Protein AF-A0A951BPC0-F1 (afdb_monomer_lite)

Sequence (113 aa):
MPSSTGLLRTLHRARHPVIETGRPRRASRRPGGKSDPADARQAAQHALAAPRLAQPRADGAREALRILLMARSQANATRTATVNLLKVLLVTAPDDLRQTFEACPLPPKPGDV

pLDDT: mean 77.32, std 13.37, range [39.84, 97.94]

Radius of gyration: 25.55 Å; chains: 1; bounding box: 56×41×60 Å

Structure (mmCIF, N/CA/C/O backbone):
data_AF-A0A951BPC0-F1
#
_entry.id   AF-A0A951BPC0-F1
#
loop_
_atom_site.group_PDB
_atom_site.id
_atom_site.type_symbol
_atom_site.label_atom_id
_atom_site.label_alt_id
_atom_site.label_comp_id
_atom_site.label_asym_id
_atom_site.label_entity_id
_atom_site.label_seq_id
_atom_site.pdbx_PDB_ins_code
_atom_site.Cartn_x
_atom_site.Cartn_y
_atom_site.Cartn_z
_atom_site.occupancy
_atom_site.B_iso_or_equiv
_atom_site.auth_seq_id
_atom_site.auth_comp_id
_atom_site.auth_asym_id
_atom_site.auth_atom_id
_atom_site.pdbx_PDB_model_num
ATOM 1 N N . MET A 1 1 ? 4.117 5.885 -1.436 1.00 39.84 1 MET A N 1
ATOM 2 C CA . MET A 1 1 ? 4.717 6.221 -2.745 1.00 39.84 1 MET A CA 1
ATOM 3 C C . MET A 1 1 ? 4.546 5.058 -3.718 1.00 39.84 1 MET A C 1
ATOM 5 O O . MET A 1 1 ? 5.376 4.154 -3.715 1.00 39.84 1 MET A O 1
ATOM 9 N N . PRO A 1 2 ? 3.453 5.051 -4.494 1.00 48.53 2 PRO A N 1
ATOM 10 C CA . PRO A 1 2 ? 3.511 4.529 -5.859 1.00 48.53 2 PRO A CA 1
ATOM 11 C C . PRO A 1 2 ? 2.729 5.446 -6.821 1.00 48.53 2 PRO A C 1
ATOM 13 O O . PRO A 1 2 ? 1.504 5.474 -6.787 1.00 48.53 2 PRO A O 1
ATOM 16 N N . SER A 1 3 ? 3.428 6.215 -7.659 1.00 48.66 3 SER A N 1
ATOM 17 C CA . SER A 1 3 ? 2.819 7.103 -8.672 1.00 48.66 3 SER A CA 1
ATOM 18 C C . SER A 1 3 ? 3.449 6.973 -10.066 1.00 48.66 3 SER A C 1
ATOM 20 O O . SER A 1 3 ? 2.980 7.599 -11.012 1.00 48.66 3 SER A O 1
ATOM 22 N N . SER A 1 4 ? 4.467 6.122 -10.240 1.00 60.56 4 SER A N 1
ATOM 23 C CA . SER A 1 4 ? 5.140 5.930 -11.532 1.00 60.56 4 SER A CA 1
ATOM 24 C C . SER A 1 4 ? 4.306 5.158 -12.561 1.00 60.56 4 SER A C 1
ATOM 26 O O . SER A 1 4 ? 4.596 5.249 -13.748 1.00 60.56 4 SER A O 1
ATOM 28 N N . THR A 1 5 ? 3.249 4.450 -12.149 1.00 67.88 5 THR A N 1
ATOM 29 C CA . THR A 1 5 ? 2.417 3.621 -13.041 1.00 67.88 5 THR A CA 1
ATOM 30 C C . THR A 1 5 ? 1.689 4.444 -14.107 1.00 67.88 5 THR A C 1
ATOM 32 O O . THR A 1 5 ? 1.610 4.032 -15.261 1.00 67.88 5 THR A O 1
ATOM 35 N N . GLY A 1 6 ? 1.187 5.633 -13.751 1.00 72.00 6 GLY A N 1
ATOM 36 C CA . GLY A 1 6 ? 0.497 6.512 -14.702 1.00 72.00 6 GLY A CA 1
ATOM 37 C C . GLY A 1 6 ? 1.431 7.019 -15.802 1.00 72.00 6 GLY A C 1
ATOM 38 O O . GLY A 1 6 ? 1.107 6.926 -16.982 1.00 72.00 6 GLY A O 1
ATOM 39 N N . LEU A 1 7 ? 2.624 7.477 -15.417 1.00 77.62 7 LEU A N 1
ATOM 40 C CA . LEU A 1 7 ? 3.652 7.935 -16.353 1.00 77.62 7 LEU A CA 1
ATOM 41 C C . LEU A 1 7 ? 4.171 6.791 -17.230 1.00 77.62 7 LEU A C 1
ATOM 43 O O . LEU A 1 7 ? 4.263 6.945 -18.446 1.00 77.62 7 LEU A O 1
ATOM 47 N N . LEU A 1 8 ? 4.452 5.636 -16.621 1.00 78.81 8 LEU A N 1
ATOM 48 C CA . LEU A 1 8 ? 4.854 4.426 -17.329 1.00 78.81 8 LEU A CA 1
ATOM 49 C C . LEU A 1 8 ? 3.844 4.074 -18.424 1.00 78.81 8 LEU A C 1
ATOM 51 O O . LEU A 1 8 ? 4.237 3.863 -19.567 1.00 78.81 8 LEU A O 1
ATOM 55 N N . ARG A 1 9 ? 2.547 4.070 -18.097 1.00 77.44 9 ARG A N 1
ATOM 56 C CA . ARG A 1 9 ? 1.468 3.766 -19.045 1.00 77.44 9 ARG A CA 1
ATOM 57 C C . ARG A 1 9 ? 1.410 4.761 -20.198 1.00 77.44 9 ARG A C 1
ATOM 59 O O . ARG A 1 9 ? 1.237 4.348 -21.342 1.00 77.44 9 ARG A O 1
ATOM 66 N N . THR A 1 10 ? 1.552 6.053 -19.914 1.00 82.94 10 THR A N 1
ATOM 67 C CA . THR A 1 10 ? 1.548 7.101 -20.943 1.00 82.94 10 THR A CA 1
ATOM 68 C C . THR A 1 10 ? 2.729 6.944 -21.899 1.00 82.94 10 THR A C 1
ATOM 70 O O . THR A 1 10 ? 2.534 6.954 -23.112 1.00 82.94 10 THR A O 1
ATOM 73 N N . LEU A 1 11 ? 3.934 6.716 -21.370 1.00 86.94 11 LEU A N 1
ATOM 74 C CA . LEU A 1 11 ? 5.134 6.493 -22.180 1.00 86.94 11 LEU A CA 1
ATOM 75 C C . LEU A 1 11 ? 5.035 5.203 -23.005 1.00 86.94 11 LEU A C 1
ATOM 77 O O . LEU A 1 11 ? 5.363 5.209 -24.191 1.00 86.94 11 LEU A O 1
ATOM 81 N N . HIS A 1 12 ? 4.492 4.129 -22.425 1.00 83.38 12 HIS A N 1
ATOM 82 C CA . HIS A 1 12 ? 4.243 2.882 -23.150 1.00 83.38 12 HIS A CA 1
ATOM 83 C C . HIS A 1 12 ? 3.242 3.064 -24.297 1.00 83.38 12 HIS A C 1
ATOM 85 O O . HIS A 1 12 ? 3.470 2.558 -25.395 1.00 83.38 12 HIS A O 1
ATOM 91 N N . ARG A 1 13 ? 2.144 3.804 -24.074 1.00 85.06 13 ARG A N 1
ATOM 92 C CA . ARG A 1 13 ? 1.156 4.130 -25.120 1.00 85.06 13 ARG A CA 1
ATOM 93 C C . ARG A 1 13 ? 1.768 4.951 -26.252 1.00 85.06 13 ARG A C 1
ATOM 95 O O . ARG A 1 13 ? 1.441 4.716 -27.410 1.00 85.06 13 ARG A O 1
ATOM 102 N N . ALA A 1 14 ? 2.689 5.852 -25.922 1.00 91.00 14 ALA A N 1
ATOM 103 C CA . ALA A 1 14 ? 3.468 6.620 -26.887 1.00 91.00 14 ALA A CA 1
ATOM 104 C C . ALA A 1 14 ? 4.598 5.809 -27.561 1.00 91.00 14 ALA A C 1
ATOM 106 O O . ALA A 1 14 ? 5.363 6.363 -28.343 1.00 91.00 14 ALA A O 1
ATOM 107 N N . ARG A 1 15 ? 4.700 4.496 -27.291 1.00 88.44 15 ARG A N 1
ATOM 108 C CA . ARG A 1 15 ? 5.737 3.587 -27.814 1.00 88.44 15 ARG A CA 1
ATOM 109 C C . ARG A 1 15 ? 7.166 3.992 -27.436 1.00 88.44 15 ARG A C 1
ATOM 111 O O . ARG A 1 15 ? 8.114 3.637 -28.133 1.00 88.44 15 ARG A O 1
ATOM 118 N N . HIS A 1 16 ? 7.334 4.684 -26.313 1.00 88.38 16 HIS A N 1
ATOM 119 C CA . HIS A 1 16 ? 8.656 4.946 -25.761 1.00 88.38 16 HIS A CA 1
ATOM 120 C C . HIS A 1 16 ? 9.123 3.764 -24.902 1.00 88.38 16 HIS A C 1
ATOM 122 O O . HIS A 1 16 ? 8.374 3.311 -24.031 1.00 88.38 16 HIS A O 1
ATOM 128 N N . PRO A 1 17 ? 10.354 3.261 -25.107 1.00 82.69 17 PRO A N 1
ATOM 129 C CA . PRO A 1 17 ? 10.923 2.240 -24.242 1.00 82.69 17 PRO A CA 1
ATOM 130 C C . PRO A 1 17 ? 11.176 2.829 -22.851 1.00 82.69 17 PRO A C 1
ATOM 132 O O . PRO A 1 17 ? 11.810 3.875 -22.712 1.00 82.69 17 PRO A O 1
ATOM 135 N N . VAL A 1 18 ? 10.685 2.150 -21.814 1.00 81.88 18 VAL A N 1
ATOM 136 C CA . VAL A 1 18 ? 10.883 2.545 -20.415 1.00 81.88 18 VAL A CA 1
ATOM 137 C C . VAL A 1 18 ? 11.664 1.458 -19.698 1.00 81.88 18 VAL A C 1
ATOM 139 O O . VAL A 1 18 ? 11.341 0.277 -19.801 1.00 81.88 18 VAL A O 1
ATOM 142 N N . ILE A 1 19 ? 12.689 1.868 -18.959 1.00 82.00 19 ILE A N 1
ATOM 143 C CA . ILE A 1 19 ? 13.543 0.988 -18.164 1.00 82.00 19 ILE A CA 1
ATOM 144 C C . ILE A 1 19 ? 13.431 1.456 -16.717 1.00 82.00 19 ILE A C 1
ATOM 146 O O . ILE A 1 19 ? 13.638 2.636 -16.427 1.00 82.00 19 ILE A O 1
ATOM 150 N N . GLU A 1 20 ? 13.100 0.548 -15.801 1.00 75.75 20 GLU A N 1
ATOM 151 C CA . GLU A 1 20 ? 13.144 0.854 -14.371 1.00 75.75 20 GLU A CA 1
ATOM 152 C C . GLU A 1 20 ? 14.566 0.638 -13.863 1.00 75.75 20 GLU A C 1
ATOM 154 O O . GLU A 1 20 ? 15.103 -0.464 -13.929 1.00 75.75 20 GLU A O 1
ATOM 159 N N . THR A 1 21 ? 15.190 1.676 -13.315 1.00 71.31 21 THR A N 1
ATOM 160 C CA . THR A 1 21 ? 16.450 1.503 -12.596 1.00 71.31 21 THR A CA 1
ATOM 161 C C . THR A 1 21 ? 16.155 1.065 -11.166 1.00 71.31 21 THR A C 1
ATOM 163 O O . THR A 1 21 ? 15.294 1.618 -10.477 1.00 71.31 21 THR A O 1
ATOM 166 N N . GLY A 1 22 ? 16.849 0.018 -10.711 1.00 65.06 22 GLY A N 1
ATOM 167 C CA . GLY A 1 22 ? 16.751 -0.430 -9.326 1.00 65.06 22 GLY A CA 1
ATOM 168 C C . GLY A 1 22 ? 17.078 0.717 -8.370 1.00 65.06 22 GLY A C 1
ATOM 169 O O . GLY A 1 22 ? 17.907 1.575 -8.670 1.00 65.06 22 GLY A O 1
ATOM 170 N N . ARG A 1 23 ? 16.429 0.745 -7.201 1.00 59.69 23 ARG A N 1
ATOM 171 C CA . ARG A 1 23 ? 16.698 1.776 -6.193 1.00 59.69 23 ARG A CA 1
ATOM 172 C C . ARG A 1 23 ? 18.191 1.730 -5.832 1.00 59.69 23 ARG A C 1
ATOM 174 O O . ARG A 1 23 ? 18.625 0.685 -5.337 1.00 59.69 23 ARG A O 1
ATOM 181 N N . PRO A 1 24 ? 18.968 2.815 -6.018 1.00 58.47 24 PRO A N 1
ATOM 182 C CA . PRO A 1 24 ? 20.353 2.821 -5.574 1.00 58.47 24 PRO A CA 1
ATOM 183 C C . PRO A 1 24 ? 20.384 2.524 -4.071 1.00 58.47 24 PRO A C 1
ATOM 185 O O . PRO A 1 24 ? 19.529 3.013 -3.317 1.00 58.47 24 PRO A O 1
ATOM 188 N N . ARG A 1 25 ? 21.337 1.687 -3.629 1.00 55.03 25 ARG A N 1
ATOM 189 C CA . ARG A 1 25 ? 21.597 1.481 -2.194 1.00 55.03 25 ARG A CA 1
ATOM 190 C C . ARG A 1 25 ? 21.701 2.867 -1.566 1.00 55.03 25 ARG A C 1
ATOM 192 O O . ARG A 1 25 ? 22.426 3.708 -2.089 1.00 55.03 25 ARG A O 1
ATOM 199 N N . ARG A 1 26 ? 20.930 3.123 -0.500 1.00 53.38 26 ARG A N 1
ATOM 200 C CA . ARG A 1 26 ? 20.951 4.404 0.222 1.00 53.38 26 ARG A CA 1
ATOM 201 C C . ARG A 1 26 ? 22.389 4.667 0.677 1.00 53.38 26 ARG A C 1
ATOM 203 O O . ARG A 1 26 ? 22.791 4.176 1.725 1.00 53.38 26 ARG A O 1
ATOM 210 N N . ALA A 1 27 ? 23.154 5.415 -0.108 1.00 58.00 27 ALA A N 1
ATOM 211 C CA . ALA A 1 27 ? 24.381 6.014 0.371 1.00 58.00 27 ALA A CA 1
ATOM 212 C C . ALA A 1 27 ? 23.995 7.043 1.438 1.00 58.00 27 ALA A C 1
ATOM 214 O O . ALA A 1 27 ? 22.955 7.707 1.323 1.00 58.00 27 ALA A O 1
ATOM 215 N N . SER A 1 28 ? 24.807 7.152 2.490 1.00 54.59 28 SER A N 1
ATOM 216 C CA . SER A 1 28 ? 24.727 8.256 3.444 1.00 54.59 28 SER A CA 1
ATOM 217 C C . SER A 1 28 ? 24.651 9.558 2.649 1.00 54.59 28 SER A C 1
ATOM 219 O O . SER A 1 28 ? 25.512 9.811 1.805 1.00 54.59 28 SER A O 1
ATOM 221 N N . ARG A 1 29 ? 23.572 10.327 2.845 1.00 58.62 29 ARG A N 1
ATOM 222 C CA . ARG A 1 29 ? 23.308 11.570 2.110 1.00 58.62 29 ARG A CA 1
ATOM 223 C C . ARG A 1 29 ? 24.583 12.416 2.091 1.00 58.62 29 ARG A C 1
ATOM 225 O O . ARG A 1 29 ? 25.079 12.778 3.154 1.00 58.62 29 ARG A O 1
ATOM 232 N N . ARG A 1 30 ? 25.111 12.709 0.896 1.00 57.94 30 ARG A N 1
ATOM 233 C CA . ARG A 1 30 ? 26.146 13.738 0.741 1.00 57.94 30 ARG A CA 1
ATOM 234 C C . ARG A 1 30 ? 25.598 15.060 1.307 1.00 57.94 30 ARG A C 1
ATOM 236 O O . ARG A 1 30 ? 24.395 15.304 1.176 1.00 57.94 30 ARG A O 1
ATOM 243 N N . PRO A 1 31 ? 26.435 15.900 1.936 1.00 52.62 31 PRO A N 1
ATOM 244 C CA . PRO A 1 31 ? 26.034 17.236 2.356 1.00 52.62 31 PRO A CA 1
ATOM 245 C C . PRO A 1 31 ? 25.833 18.081 1.092 1.00 52.62 31 PRO A C 1
ATOM 247 O O . PRO A 1 31 ? 26.770 18.595 0.498 1.00 52.62 31 PRO A O 1
ATOM 250 N N . GLY A 1 32 ? 24.603 18.093 0.601 1.00 62.78 32 GLY A N 1
ATOM 251 C CA . GLY A 1 32 ? 24.227 18.638 -0.696 1.00 62.78 32 GLY A CA 1
ATOM 252 C C . GLY A 1 32 ? 22.925 17.964 -1.085 1.00 62.78 32 GLY A C 1
ATOM 253 O O . GLY A 1 32 ? 22.909 16.764 -1.346 1.00 62.78 32 GLY A O 1
ATOM 254 N N . GLY A 1 33 ? 21.822 18.702 -0.976 1.00 64.06 33 GLY A N 1
ATOM 255 C CA . GLY A 1 33 ? 20.461 18.182 -1.092 1.00 64.06 33 GLY A CA 1
ATOM 256 C C . GLY A 1 33 ? 20.205 17.325 -2.338 1.00 64.06 33 GLY A C 1
ATOM 257 O O . GLY A 1 33 ? 20.976 17.305 -3.295 1.00 64.06 33 GLY A O 1
ATOM 258 N N . LYS A 1 34 ? 19.082 16.601 -2.311 1.00 65.56 34 LYS A N 1
ATOM 259 C CA . LYS A 1 34 ? 18.623 15.736 -3.406 1.00 65.56 34 LYS A CA 1
ATOM 260 C C . LYS A 1 34 ? 18.637 16.509 -4.732 1.00 65.56 34 LYS A C 1
ATOM 262 O O . LYS A 1 34 ? 17.935 17.506 -4.854 1.00 65.56 34 LYS A O 1
ATOM 267 N N . SER A 1 35 ? 19.430 16.054 -5.700 1.00 74.56 35 SER A N 1
ATOM 268 C CA . SER A 1 35 ? 19.512 16.661 -7.031 1.00 74.56 35 SER A CA 1
ATOM 269 C C . SER A 1 35 ? 18.964 15.677 -8.058 1.00 74.56 35 SER A C 1
ATOM 271 O O . SER A 1 35 ? 19.673 14.776 -8.505 1.00 74.56 35 SER A O 1
ATOM 273 N N . ASP A 1 36 ? 17.700 15.857 -8.444 1.00 78.62 36 ASP A N 1
ATOM 274 C CA . ASP A 1 36 ? 17.036 14.999 -9.433 1.00 78.62 36 ASP A CA 1
ATOM 275 C C . ASP A 1 36 ? 17.800 14.908 -10.782 1.00 78.62 36 ASP A C 1
ATOM 277 O O . ASP A 1 36 ? 17.865 13.813 -11.343 1.00 78.62 36 ASP A O 1
ATOM 281 N N . PRO A 1 37 ? 18.465 15.972 -11.298 1.00 82.62 37 PRO A N 1
ATOM 282 C CA . PRO A 1 37 ? 19.287 15.870 -12.512 1.00 82.62 37 PRO A CA 1
ATOM 283 C C . PRO A 1 37 ? 20.540 14.995 -12.361 1.00 82.62 37 PRO A C 1
ATOM 285 O O . PRO A 1 37 ? 20.971 14.354 -13.323 1.00 82.62 37 PRO A O 1
ATOM 288 N N . ALA A 1 38 ? 21.165 14.991 -11.180 1.00 81.88 38 ALA A N 1
ATOM 289 C CA . ALA A 1 38 ? 22.309 14.125 -10.902 1.00 81.88 38 ALA A CA 1
ATOM 290 C C . ALA A 1 38 ? 21.855 12.664 -10.770 1.00 81.88 38 ALA A C 1
ATOM 292 O O . ALA A 1 38 ? 22.468 11.779 -11.370 1.00 81.88 38 ALA A O 1
ATOM 293 N N . ASP A 1 39 ? 20.733 12.440 -10.078 1.00 78.44 39 ASP A N 1
ATOM 294 C CA . ASP A 1 39 ? 20.103 11.125 -9.944 1.00 78.44 39 ASP A CA 1
ATOM 295 C C . ASP A 1 39 ? 19.704 10.554 -11.320 1.00 78.44 39 ASP A C 1
ATOM 297 O O . ASP A 1 39 ? 19.941 9.376 -11.588 1.00 78.44 39 ASP A O 1
ATOM 301 N N . ALA A 1 40 ? 19.175 11.381 -12.231 1.00 81.50 40 ALA A N 1
ATOM 302 C CA . ALA A 1 40 ? 18.817 10.971 -13.593 1.00 81.50 40 ALA A CA 1
ATOM 303 C C . ALA A 1 40 ? 20.037 10.527 -14.421 1.00 81.50 40 ALA A C 1
ATOM 305 O O . ALA A 1 40 ? 19.999 9.482 -15.073 1.00 81.50 40 ALA A O 1
ATOM 306 N N . ARG A 1 41 ? 21.145 11.283 -14.365 1.00 86.25 41 ARG A N 1
ATOM 307 C CA . ARG A 1 41 ? 22.403 10.917 -15.043 1.00 86.25 41 ARG A CA 1
ATOM 308 C C . ARG A 1 41 ? 22.981 9.619 -14.497 1.00 86.25 41 ARG A C 1
ATOM 310 O O . ARG A 1 41 ? 23.357 8.744 -15.274 1.00 86.25 41 ARG A O 1
ATOM 317 N N . GLN A 1 42 ? 23.011 9.476 -13.174 1.00 82.19 42 GLN A N 1
ATOM 318 C CA . GLN A 1 42 ? 23.474 8.255 -12.527 1.00 82.19 42 GLN A CA 1
ATOM 319 C C . GLN A 1 42 ? 22.594 7.054 -12.911 1.00 82.19 42 GLN A C 1
ATOM 321 O O . GLN A 1 42 ? 23.116 5.990 -13.239 1.00 82.19 42 GLN A O 1
ATOM 326 N N . ALA A 1 43 ? 21.269 7.218 -12.928 1.00 81.31 43 ALA A N 1
ATOM 327 C CA . ALA A 1 43 ? 20.340 6.183 -13.371 1.00 81.31 43 ALA A CA 1
ATOM 328 C C . ALA A 1 43 ? 20.603 5.756 -14.827 1.00 81.31 43 ALA A C 1
ATOM 330 O O . ALA A 1 43 ? 20.680 4.559 -15.099 1.00 81.31 43 ALA A O 1
ATOM 331 N N . ALA A 1 44 ? 20.805 6.709 -15.743 1.00 84.88 44 ALA A N 1
ATOM 332 C CA . ALA A 1 44 ? 21.122 6.417 -17.142 1.00 84.88 44 ALA A CA 1
ATOM 333 C C . ALA A 1 44 ? 22.449 5.653 -17.289 1.00 84.88 44 ALA A C 1
ATOM 335 O O . ALA A 1 44 ? 22.504 4.645 -17.991 1.00 84.88 44 ALA A O 1
ATOM 336 N N . GLN A 1 45 ? 23.497 6.077 -16.577 1.00 86.56 45 GLN A N 1
ATOM 337 C CA . GLN A 1 45 ? 24.790 5.385 -16.573 1.00 86.56 45 GLN A CA 1
ATOM 338 C C . GLN A 1 45 ? 24.670 3.953 -16.040 1.00 86.56 45 GLN A C 1
ATOM 340 O O . GLN A 1 45 ? 25.202 3.022 -16.641 1.00 86.56 45 GLN A O 1
ATOM 345 N N . HIS A 1 46 ? 23.925 3.757 -14.949 1.00 83.31 46 HIS A N 1
ATOM 346 C CA . HIS A 1 46 ? 23.664 2.421 -14.417 1.00 83.31 46 HIS A CA 1
ATOM 347 C C . HIS A 1 46 ? 22.873 1.545 -15.389 1.00 83.31 46 HIS A C 1
ATOM 349 O O . HIS A 1 46 ? 23.177 0.363 -15.499 1.00 83.31 46 HIS A O 1
ATOM 355 N N . ALA A 1 47 ? 21.879 2.099 -16.088 1.00 83.31 47 ALA A N 1
ATOM 356 C CA . ALA A 1 47 ? 21.111 1.357 -17.083 1.00 83.31 47 ALA A CA 1
ATOM 357 C C . ALA A 1 47 ? 21.989 0.926 -18.269 1.00 83.31 47 ALA A C 1
ATOM 359 O O . ALA A 1 47 ? 21.912 -0.224 -18.685 1.00 83.31 47 ALA A O 1
ATOM 360 N N . LEU A 1 48 ? 22.859 1.812 -18.767 1.00 85.19 48 LEU A N 1
ATOM 361 C CA . LEU A 1 48 ? 23.782 1.515 -19.870 1.00 85.19 48 LEU A CA 1
ATOM 362 C C . LEU A 1 48 ? 24.816 0.439 -19.514 1.00 85.19 48 LEU A C 1
ATOM 364 O O . LEU A 1 48 ? 25.168 -0.374 -20.360 1.00 85.19 48 LEU A O 1
ATOM 368 N N . ALA A 1 49 ? 25.296 0.426 -18.270 1.00 85.44 49 ALA A N 1
ATOM 369 C CA . ALA A 1 49 ? 26.276 -0.551 -17.798 1.00 85.44 49 ALA A CA 1
ATOM 370 C C . ALA A 1 49 ? 25.650 -1.887 -17.345 1.00 85.44 49 ALA A C 1
ATOM 372 O O . ALA A 1 49 ? 26.376 -2.815 -16.984 1.00 85.44 49 ALA A O 1
ATOM 373 N N . ALA A 1 50 ? 24.318 -1.995 -17.300 1.00 80.06 50 ALA A N 1
ATOM 374 C CA . ALA A 1 50 ? 23.652 -3.177 -16.772 1.00 80.06 50 ALA A CA 1
ATOM 375 C C . ALA A 1 50 ? 23.658 -4.331 -17.795 1.00 80.06 50 ALA A C 1
ATOM 377 O O . ALA A 1 50 ? 23.197 -4.153 -18.921 1.00 80.06 50 ALA A O 1
ATOM 378 N N . PRO A 1 51 ? 24.063 -5.557 -17.402 1.00 79.38 51 PRO A N 1
ATOM 379 C CA . PRO A 1 51 ? 24.033 -6.722 -18.294 1.00 79.38 51 PRO A CA 1
ATOM 380 C C . PRO A 1 51 ? 22.604 -7.161 -18.654 1.00 79.38 51 PRO A C 1
ATOM 382 O O . PRO A 1 51 ? 22.394 -7.884 -19.625 1.00 79.38 51 PRO A O 1
ATOM 385 N N . ARG A 1 52 ? 21.609 -6.751 -17.858 1.00 77.62 52 ARG A N 1
ATOM 386 C CA . ARG A 1 52 ? 20.181 -6.925 -18.131 1.00 77.62 52 ARG A CA 1
ATOM 387 C C . ARG A 1 52 ? 19.434 -5.674 -17.698 1.00 77.62 52 ARG A C 1
ATOM 389 O O . ARG A 1 52 ? 19.594 -5.217 -16.567 1.00 77.62 52 ARG A O 1
ATOM 396 N N . LEU A 1 53 ? 18.589 -5.163 -18.583 1.00 78.31 53 LEU A N 1
ATOM 397 C CA . LEU A 1 53 ? 17.710 -4.040 -18.286 1.00 78.31 53 LEU A CA 1
ATOM 398 C C . LEU A 1 53 ? 16.510 -4.540 -17.484 1.00 78.31 53 LEU A C 1
ATOM 400 O O . LEU A 1 53 ? 15.837 -5.493 -17.882 1.00 78.31 53 LEU A O 1
ATOM 404 N N . ALA A 1 54 ? 16.244 -3.906 -16.345 1.00 71.44 54 ALA A N 1
ATOM 405 C CA . ALA A 1 54 ? 15.049 -4.209 -15.579 1.00 71.44 54 ALA A CA 1
ATOM 406 C C . ALA A 1 54 ? 13.830 -3.635 -16.307 1.00 71.44 54 ALA A C 1
ATOM 408 O O . ALA A 1 54 ? 13.737 -2.435 -16.581 1.00 71.44 54 ALA A O 1
ATOM 409 N N . GLN A 1 55 ? 12.897 -4.524 -16.637 1.00 71.38 55 GLN A N 1
ATOM 410 C CA . GLN A 1 55 ? 11.620 -4.103 -17.176 1.00 71.38 55 GLN A CA 1
ATOM 411 C C . GLN A 1 55 ? 10.774 -3.490 -16.062 1.00 71.38 55 GLN A C 1
ATOM 413 O O . GLN A 1 55 ? 10.772 -4.009 -14.937 1.00 71.38 55 GLN A O 1
ATOM 418 N N . PRO A 1 56 ? 10.065 -2.395 -16.365 1.00 70.56 56 PRO A N 1
ATOM 419 C CA . PRO A 1 56 ? 9.206 -1.748 -15.402 1.00 70.56 56 PRO A CA 1
ATOM 420 C C . PRO A 1 56 ? 8.160 -2.719 -14.861 1.00 70.56 56 PRO A C 1
ATOM 422 O O . PRO A 1 56 ? 7.727 -3.645 -15.554 1.00 70.56 56 PRO A O 1
ATOM 425 N N . ARG A 1 57 ? 7.758 -2.530 -13.600 1.00 71.25 57 ARG A N 1
ATOM 426 C CA . ARG A 1 57 ? 6.754 -3.400 -12.979 1.00 71.25 57 ARG A CA 1
ATOM 427 C C . ARG A 1 57 ? 5.466 -3.339 -13.800 1.00 71.25 57 ARG A C 1
ATOM 429 O O . ARG A 1 57 ? 4.818 -2.302 -13.871 1.00 71.25 57 ARG A O 1
ATOM 436 N N . ALA A 1 58 ? 5.122 -4.469 -14.415 1.00 64.94 58 ALA A N 1
ATOM 437 C CA . ALA A 1 58 ? 4.016 -4.552 -15.359 1.00 64.94 58 ALA A CA 1
ATOM 438 C C . ALA A 1 58 ? 2.648 -4.247 -14.721 1.00 64.94 58 ALA A C 1
ATOM 440 O O . ALA A 1 58 ? 2.358 -4.686 -13.601 1.00 64.94 58 ALA A O 1
ATOM 441 N N . ASP A 1 59 ? 1.809 -3.553 -15.497 1.00 65.88 59 ASP A N 1
ATOM 442 C CA . ASP A 1 59 ? 0.356 -3.473 -15.316 1.00 65.88 59 ASP A CA 1
ATOM 443 C C . ASP A 1 59 ? -0.282 -4.890 -15.398 1.00 65.88 59 ASP A C 1
ATOM 445 O O . ASP A 1 59 ? 0.335 -5.845 -15.877 1.00 65.88 59 ASP A O 1
ATOM 449 N N . GLY A 1 60 ? -1.528 -5.049 -14.931 1.00 73.69 60 GLY A N 1
ATOM 450 C CA . GLY A 1 60 ? -2.295 -6.306 -15.022 1.00 73.69 60 GLY A CA 1
ATOM 451 C C . GLY A 1 60 ? -2.574 -6.961 -13.665 1.00 73.69 60 GLY A C 1
ATOM 452 O O . GLY A 1 60 ? -2.876 -6.271 -12.692 1.00 73.69 60 GLY A O 1
ATOM 453 N N . ALA A 1 61 ? -2.476 -8.293 -13.575 1.00 79.81 61 ALA A N 1
ATOM 454 C CA . ALA A 1 61 ? -2.868 -9.062 -12.383 1.00 79.81 61 ALA A CA 1
ATOM 455 C C . ALA A 1 61 ? -2.145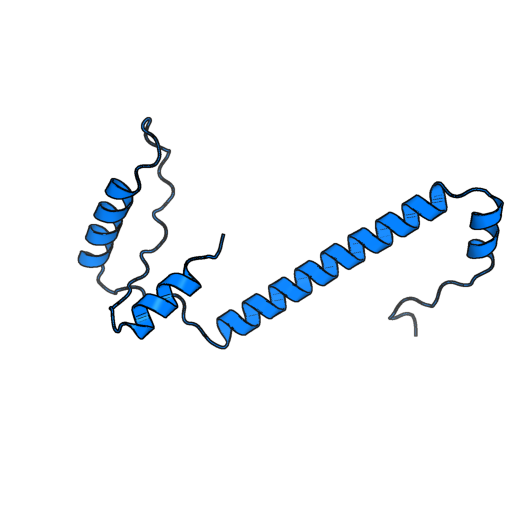 -8.624 -11.092 1.00 79.81 61 ALA A C 1
ATOM 457 O O . ALA A 1 61 ? -2.746 -8.594 -10.020 1.00 79.81 61 ALA A O 1
ATOM 458 N N . ARG A 1 62 ? -0.869 -8.226 -11.187 1.00 79.12 62 ARG A N 1
ATOM 459 C CA . ARG A 1 62 ? -0.101 -7.712 -10.041 1.00 79.12 62 ARG A CA 1
ATOM 460 C C . ARG A 1 62 ? -0.661 -6.384 -9.526 1.00 79.12 62 ARG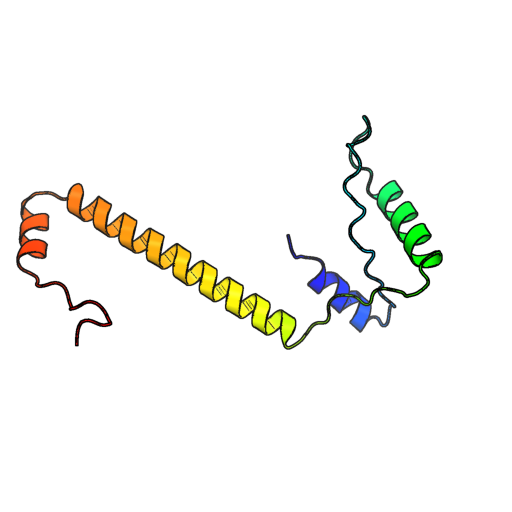 A C 1
ATOM 462 O O . ARG A 1 62 ? -0.735 -6.190 -8.316 1.00 79.12 62 ARG A O 1
ATOM 469 N N . GLU A 1 63 ? -1.054 -5.489 -10.428 1.00 77.38 63 GLU A N 1
ATOM 470 C CA . GLU A 1 63 ? -1.641 -4.200 -10.061 1.00 77.38 63 GLU A CA 1
ATOM 471 C C . GLU A 1 63 ? -3.060 -4.377 -9.511 1.00 77.38 63 GLU A C 1
ATOM 473 O O . GLU A 1 63 ? -3.398 -3.782 -8.490 1.00 77.38 63 GLU A O 1
ATOM 478 N N . ALA A 1 64 ? -3.850 -5.281 -10.099 1.00 83.06 64 ALA A N 1
ATOM 479 C CA . ALA A 1 64 ? -5.151 -5.673 -9.561 1.00 83.06 64 ALA A CA 1
ATOM 480 C C . ALA A 1 64 ? -5.029 -6.228 -8.129 1.00 83.06 64 ALA A C 1
ATOM 482 O O . ALA A 1 64 ? -5.734 -5.779 -7.226 1.00 83.06 64 ALA A O 1
ATOM 483 N N . LEU A 1 65 ? -4.072 -7.131 -7.883 1.00 86.44 65 LEU A N 1
ATOM 484 C CA . LEU A 1 65 ? -3.795 -7.655 -6.545 1.00 86.44 65 LEU A CA 1
ATOM 485 C C . LEU A 1 65 ? -3.339 -6.553 -5.579 1.00 86.44 65 LEU A C 1
ATOM 487 O O . LEU A 1 65 ? -3.782 -6.520 -4.433 1.00 86.44 65 LEU A O 1
ATOM 491 N N . ARG A 1 66 ? -2.484 -5.624 -6.026 1.00 84.19 66 ARG A N 1
ATOM 492 C CA . ARG A 1 66 ? -2.049 -4.479 -5.213 1.00 84.19 66 ARG A CA 1
ATOM 493 C C . ARG A 1 66 ? -3.239 -3.619 -4.787 1.00 84.19 66 ARG A C 1
ATOM 495 O O . ARG A 1 66 ? -3.327 -3.263 -3.614 1.00 84.19 66 ARG A O 1
ATOM 502 N N . ILE A 1 67 ? -4.148 -3.313 -5.715 1.00 86.12 67 ILE A N 1
ATOM 503 C CA . ILE A 1 67 ? -5.374 -2.549 -5.446 1.00 86.12 67 ILE A CA 1
ATOM 504 C C . ILE A 1 67 ? -6.251 -3.294 -4.436 1.00 86.12 67 ILE A C 1
ATOM 506 O O . ILE A 1 67 ? -6.671 -2.695 -3.448 1.00 86.12 67 ILE A O 1
ATOM 510 N N . LEU A 1 68 ? -6.463 -4.599 -4.621 1.00 94.88 68 LEU A N 1
ATOM 511 C CA . LEU A 1 68 ? -7.244 -5.427 -3.695 1.00 94.88 68 LEU A CA 1
ATOM 512 C C . LEU A 1 68 ? -6.641 -5.456 -2.286 1.00 94.88 68 LEU A C 1
ATOM 514 O O . LEU A 1 68 ? -7.353 -5.272 -1.300 1.00 94.88 68 LEU A O 1
ATOM 518 N N . LEU A 1 69 ? 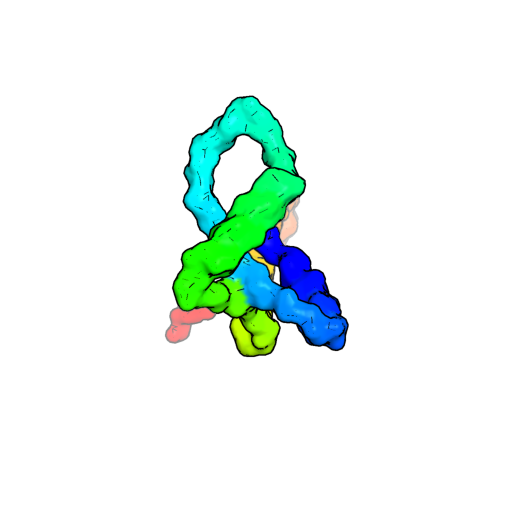-5.324 -5.645 -2.171 1.00 95.38 69 LEU A N 1
ATOM 519 C CA . LEU A 1 69 ? -4.633 -5.646 -0.880 1.00 95.38 69 LEU A CA 1
ATOM 520 C C . LEU A 1 69 ? -4.708 -4.278 -0.199 1.00 95.38 69 LEU A C 1
ATOM 522 O O . LEU A 1 69 ? -4.933 -4.211 1.010 1.00 95.38 69 LEU A O 1
ATOM 526 N N . MET A 1 70 ? -4.578 -3.189 -0.962 1.00 95.06 70 MET A N 1
ATOM 527 C CA . MET A 1 70 ? -4.770 -1.841 -0.433 1.00 95.06 70 MET A CA 1
ATOM 528 C C . MET A 1 70 ? -6.198 -1.632 0.065 1.00 95.06 70 MET A C 1
ATOM 530 O O . MET A 1 70 ? -6.371 -1.202 1.204 1.00 95.06 70 MET A O 1
ATOM 534 N N . ALA A 1 71 ? -7.206 -1.994 -0.730 1.00 96.12 71 ALA A N 1
ATOM 535 C CA . ALA A 1 71 ? -8.611 -1.892 -0.346 1.00 96.12 71 ALA A CA 1
ATOM 536 C C . ALA A 1 71 ? -8.906 -2.697 0.929 1.00 96.12 71 ALA A C 1
ATOM 538 O O . ALA A 1 71 ? -9.521 -2.177 1.856 1.00 96.12 71 ALA A O 1
ATOM 539 N N . ARG A 1 72 ? -8.386 -3.927 1.032 1.00 97.44 72 ARG A N 1
ATOM 540 C CA . ARG A 1 72 ? -8.503 -4.756 2.240 1.00 97.44 72 ARG A CA 1
ATOM 541 C C . ARG A 1 72 ? -7.839 -4.103 3.450 1.00 97.44 72 ARG A C 1
ATOM 543 O O . ARG A 1 72 ? -8.420 -4.086 4.531 1.00 97.44 72 ARG A O 1
ATOM 550 N N . SER A 1 73 ? -6.624 -3.578 3.286 1.00 96.44 73 SER A N 1
ATOM 551 C CA . SER A 1 73 ? -5.904 -2.915 4.379 1.00 96.44 73 SER A CA 1
ATOM 552 C C . SER A 1 73 ? -6.653 -1.678 4.879 1.00 96.44 73 SER A C 1
ATOM 554 O O . SER A 1 73 ? -6.786 -1.495 6.087 1.00 96.44 73 SER A O 1
ATOM 556 N N . GLN A 1 74 ? -7.232 -0.905 3.957 1.00 97.06 74 GLN A N 1
ATOM 557 C CA . GLN A 1 74 ? -8.061 0.246 4.277 1.00 97.06 74 GLN A CA 1
ATOM 558 C C . GLN A 1 74 ? -9.336 -0.180 5.001 1.00 97.06 74 GLN A C 1
ATOM 560 O O . GLN A 1 74 ? -9.634 0.360 6.059 1.00 97.06 74 GLN A O 1
ATOM 565 N N . ALA A 1 75 ? -10.046 -1.193 4.499 1.00 97.00 75 ALA A N 1
ATOM 566 C CA . ALA A 1 75 ? -11.248 -1.709 5.148 1.00 97.00 75 ALA A CA 1
ATOM 567 C C . ALA A 1 75 ? -10.966 -2.182 6.585 1.00 97.00 75 ALA A C 1
ATOM 569 O O . ALA A 1 75 ? -11.723 -1.868 7.502 1.00 97.00 75 ALA A O 1
ATOM 570 N N . ASN A 1 76 ? -9.846 -2.874 6.808 1.00 97.94 76 ASN A N 1
ATOM 571 C CA . ASN A 1 76 ? -9.428 -3.307 8.142 1.00 97.94 76 ASN A CA 1
ATOM 572 C C . ASN A 1 76 ? -9.102 -2.128 9.069 1.00 97.94 76 ASN A C 1
ATOM 574 O O . ASN A 1 76 ? -9.490 -2.142 10.241 1.00 97.94 76 ASN A O 1
ATOM 578 N N . ALA A 1 77 ? -8.399 -1.115 8.557 1.00 94.94 77 ALA A N 1
ATOM 579 C CA . ALA A 1 77 ? -8.057 0.080 9.321 1.00 94.94 77 ALA A CA 1
ATOM 580 C C . ALA A 1 77 ? -9.317 0.867 9.700 1.00 94.94 77 ALA A C 1
ATOM 582 O O . ALA A 1 77 ? -9.507 1.187 10.872 1.00 94.94 77 ALA A O 1
ATOM 583 N N . THR A 1 78 ? -10.216 1.096 8.739 1.00 97.19 78 THR A N 1
ATOM 584 C CA . THR A 1 78 ? -11.500 1.762 8.966 1.00 97.19 78 THR A CA 1
ATOM 585 C C . THR A 1 78 ? -12.350 0.9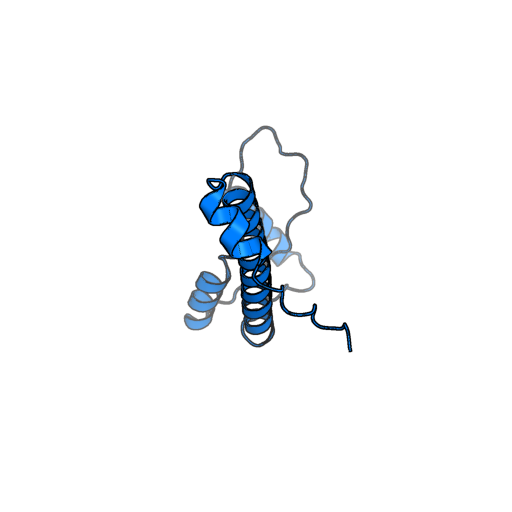83 9.961 1.00 97.19 78 THR A C 1
ATOM 587 O O . THR A 1 78 ? -12.802 1.569 10.935 1.00 97.19 78 THR A O 1
ATOM 590 N N . ARG A 1 79 ? -12.491 -0.342 9.809 1.00 96.62 79 ARG A N 1
ATOM 591 C CA . ARG A 1 79 ? -13.220 -1.184 10.772 1.00 96.62 79 ARG A CA 1
ATOM 592 C C . ARG A 1 79 ? -12.669 -1.032 12.188 1.00 96.62 79 ARG A C 1
ATOM 594 O O . ARG A 1 79 ? -13.437 -0.850 13.128 1.00 96.62 79 ARG A O 1
ATOM 601 N N . THR A 1 80 ? -11.348 -1.105 12.342 1.00 96.19 80 THR A N 1
ATOM 602 C CA . THR A 1 80 ? -10.695 -0.957 13.651 1.00 96.19 80 THR A CA 1
ATOM 603 C C . THR A 1 80 ? -10.956 0.427 14.244 1.00 96.19 80 THR A C 1
ATOM 605 O O . THR A 1 80 ? -11.326 0.531 15.412 1.00 96.19 80 THR A O 1
ATOM 608 N N . ALA A 1 81 ? -10.832 1.484 13.436 1.00 96.38 81 ALA A N 1
ATOM 609 C CA . ALA A 1 81 ? -11.121 2.849 13.862 1.00 96.38 81 ALA A CA 1
ATOM 610 C C . ALA A 1 81 ? -12.588 3.021 14.287 1.00 96.38 81 ALA A C 1
ATOM 612 O O . ALA A 1 81 ? -12.847 3.577 15.351 1.00 96.38 81 ALA A O 1
ATOM 613 N N . THR A 1 82 ? -13.540 2.489 13.517 1.00 96.06 82 THR A N 1
ATOM 614 C CA . THR A 1 82 ? -14.975 2.545 13.830 1.00 96.06 82 THR A CA 1
ATOM 615 C C . THR A 1 82 ? -15.303 1.816 15.130 1.00 96.06 82 THR A C 1
ATOM 617 O O . THR A 1 82 ? -16.019 2.357 15.965 1.00 96.06 82 THR A O 1
ATOM 620 N N . VAL A 1 83 ? -14.754 0.616 15.347 1.00 93.69 83 VAL A N 1
ATOM 621 C CA . VAL A 1 83 ? -14.960 -0.131 16.600 1.00 93.69 83 VAL A CA 1
ATOM 622 C C . VAL A 1 83 ? -14.398 0.636 17.794 1.00 93.69 83 VAL A C 1
ATOM 624 O O . VAL A 1 83 ? -15.049 0.714 18.833 1.00 93.69 83 VAL A O 1
ATOM 627 N N . ASN A 1 84 ? -13.206 1.217 17.662 1.00 94.00 84 ASN A N 1
ATOM 628 C CA . ASN A 1 84 ? -12.612 2.006 18.739 1.00 94.00 84 ASN A CA 1
ATOM 629 C C . ASN A 1 84 ? -13.428 3.269 19.028 1.00 94.00 84 ASN A C 1
ATOM 631 O O . ASN A 1 84 ? -13.656 3.581 20.192 1.00 94.00 84 ASN A O 1
ATOM 635 N N . LEU A 1 85 ? -13.925 3.947 17.990 1.00 92.94 85 LEU A N 1
ATOM 636 C CA . LEU A 1 85 ? -14.811 5.097 18.142 1.00 92.94 85 LEU A CA 1
ATOM 637 C C . LEU A 1 85 ? -16.098 4.719 18.886 1.00 92.94 85 LEU A C 1
ATOM 639 O O . LEU A 1 85 ? -16.464 5.401 19.835 1.00 92.94 85 LEU A O 1
ATOM 643 N N . LEU A 1 86 ? -16.747 3.612 18.514 1.00 89.75 86 LEU A N 1
ATOM 644 C CA . LEU A 1 86 ? -17.949 3.124 19.200 1.00 89.75 86 LEU A CA 1
ATOM 645 C C . LEU A 1 86 ? -17.685 2.812 20.677 1.00 89.75 86 LEU A C 1
ATOM 647 O O . LEU A 1 86 ? -18.480 3.192 21.531 1.00 89.75 86 LEU A O 1
ATOM 651 N N . LYS A 1 87 ? -16.553 2.170 20.992 1.00 86.94 87 LYS A N 1
ATOM 652 C CA . LYS A 1 87 ? -16.156 1.902 22.383 1.00 86.94 87 LYS A CA 1
ATOM 653 C C . LYS A 1 87 ? -15.976 3.188 23.181 1.00 86.94 87 LYS A C 1
ATOM 655 O O . LYS A 1 87 ? -16.460 3.267 24.302 1.00 86.94 87 LYS A O 1
ATOM 660 N N . VAL A 1 88 ? -15.295 4.182 22.607 1.00 88.88 88 VAL A N 1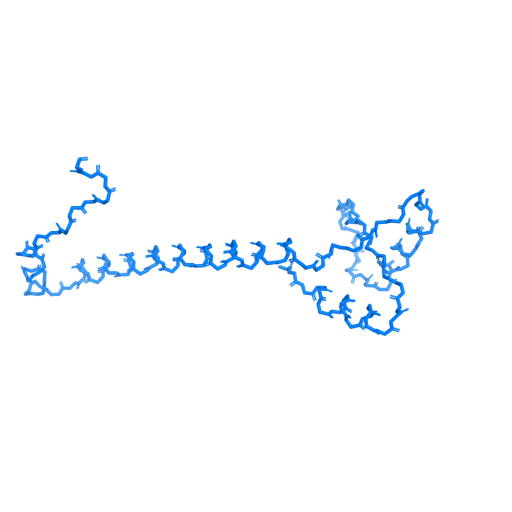
ATOM 661 C CA . VAL A 1 88 ? -15.114 5.487 23.256 1.00 88.88 88 VAL A CA 1
ATOM 662 C C . VAL A 1 88 ? -16.467 6.137 23.503 1.00 88.88 88 VAL A C 1
ATOM 664 O O . VAL A 1 88 ? -16.739 6.506 24.637 1.00 88.88 88 VAL A O 1
ATOM 667 N N . LEU A 1 89 ? -17.332 6.196 22.485 1.00 86.81 89 LEU A N 1
ATOM 668 C CA . LEU A 1 89 ? -18.669 6.774 22.614 1.00 86.81 89 LEU A CA 1
ATOM 669 C C . LEU A 1 89 ? -19.476 6.103 23.725 1.00 86.81 89 LEU A C 1
ATOM 671 O O . LEU A 1 89 ? -20.084 6.811 24.515 1.00 86.81 89 LEU A O 1
ATOM 675 N N . LEU A 1 90 ? -19.434 4.773 23.831 1.00 84.69 90 LEU A N 1
ATOM 676 C CA . LEU A 1 90 ? -20.142 4.028 24.872 1.00 84.69 90 LEU A CA 1
ATOM 677 C C . LEU A 1 90 ? -19.580 4.303 26.278 1.00 84.69 90 LEU A C 1
ATOM 679 O O . LEU A 1 90 ? -20.342 4.482 27.223 1.00 84.69 90 LEU A O 1
ATOM 683 N N . VAL A 1 91 ? -18.255 4.402 26.421 1.00 84.81 91 VAL A N 1
ATOM 684 C CA . VAL A 1 91 ? -17.612 4.750 27.701 1.00 84.81 91 VAL A CA 1
ATOM 685 C C . VAL A 1 91 ? -17.897 6.199 28.100 1.00 84.81 91 VAL A C 1
ATOM 687 O O . VAL A 1 91 ? -18.065 6.479 29.281 1.00 84.81 91 VAL A O 1
ATOM 690 N N . THR A 1 92 ? -17.982 7.125 27.147 1.00 86.12 92 THR A N 1
ATOM 691 C CA . THR A 1 92 ? -18.266 8.544 27.423 1.00 86.12 92 THR A CA 1
ATOM 692 C C . THR A 1 92 ? -19.755 8.890 27.418 1.00 86.12 92 THR A C 1
ATOM 694 O O . THR A 1 92 ? -20.104 10.031 27.710 1.00 86.12 92 THR A O 1
ATOM 697 N N . ALA A 1 93 ? -20.633 7.952 27.055 1.00 81.94 93 ALA A N 1
ATOM 698 C CA . ALA A 1 93 ? -22.068 8.196 26.963 1.00 81.94 93 ALA A CA 1
ATOM 699 C C . ALA A 1 93 ? -22.686 8.473 28.349 1.00 81.94 93 ALA A C 1
ATOM 701 O O . ALA A 1 93 ? -22.218 7.919 29.344 1.00 81.94 93 ALA A O 1
ATOM 702 N N . PRO A 1 94 ? -23.751 9.289 28.431 1.00 83.69 94 PRO A N 1
ATOM 703 C CA . PRO A 1 94 ? -24.617 9.371 29.609 1.00 83.69 94 PRO A CA 1
ATOM 704 C C . PRO A 1 94 ? -25.145 7.994 30.049 1.00 83.69 94 PRO A C 1
ATOM 706 O O . PRO A 1 94 ? -25.308 7.098 29.215 1.00 83.69 94 PRO A O 1
ATOM 709 N N . ASP A 1 95 ? -25.444 7.831 31.342 1.00 80.00 95 ASP A N 1
ATOM 710 C CA . ASP A 1 95 ? -25.847 6.541 31.933 1.00 80.00 95 ASP A CA 1
ATOM 711 C C . ASP A 1 95 ? -27.071 5.912 31.257 1.00 80.00 95 ASP A C 1
ATOM 713 O O . ASP A 1 95 ? -27.067 4.714 30.974 1.00 80.00 95 ASP A O 1
ATOM 717 N N . ASP A 1 96 ? -28.061 6.726 30.894 1.00 79.31 96 ASP A N 1
ATOM 718 C CA . ASP A 1 96 ? -29.289 6.282 30.223 1.00 79.31 96 ASP A CA 1
ATOM 719 C C . ASP A 1 96 ? -28.995 5.577 28.881 1.00 79.31 96 ASP A C 1
ATOM 721 O O . ASP A 1 96 ? -29.618 4.575 28.514 1.00 79.31 96 ASP A O 1
ATOM 725 N N . LEU A 1 97 ? -27.987 6.067 28.147 1.00 76.94 97 LEU A N 1
ATOM 726 C CA . LEU A 1 97 ? -27.545 5.465 26.889 1.00 76.94 97 LEU A CA 1
ATOM 727 C C . LEU A 1 97 ? -26.738 4.186 27.126 1.00 76.94 97 LEU A C 1
ATOM 729 O O . LEU A 1 97 ? -26.915 3.227 26.378 1.00 76.94 97 LEU A O 1
ATOM 733 N N . ARG A 1 98 ? -25.891 4.129 28.164 1.00 75.31 98 ARG A N 1
ATOM 734 C CA . ARG A 1 98 ? -25.154 2.902 28.519 1.00 75.31 98 ARG A CA 1
ATOM 735 C C . ARG A 1 98 ? -26.099 1.749 28.852 1.00 75.31 98 ARG A C 1
ATOM 737 O O . ARG A 1 98 ? -25.939 0.668 28.290 1.00 75.31 98 ARG A O 1
ATOM 744 N N . GLN A 1 99 ? -27.119 2.002 29.673 1.00 78.56 99 GLN A N 1
ATOM 745 C CA . GLN A 1 99 ? -28.106 0.989 30.072 1.00 78.56 99 GLN A CA 1
ATOM 746 C C . GLN A 1 99 ? -28.859 0.396 28.870 1.00 78.56 99 GLN A C 1
ATOM 748 O O . GLN A 1 99 ? -29.117 -0.806 28.822 1.00 78.56 99 GLN A O 1
ATOM 753 N N . THR A 1 100 ? -29.143 1.214 27.851 1.00 74.50 100 THR A N 1
ATOM 754 C CA . THR A 1 100 ? -29.799 0.760 26.611 1.00 74.50 100 THR A CA 1
ATOM 755 C C . THR A 1 100 ? -28.955 -0.275 25.850 1.00 74.50 100 THR A C 1
ATOM 757 O O . THR A 1 100 ? -29.501 -1.196 25.242 1.00 74.50 100 THR A O 1
ATOM 760 N N . PHE A 1 101 ? -27.622 -0.157 25.890 1.00 70.62 101 PHE A N 1
ATOM 761 C CA . PHE A 1 101 ? -26.710 -1.088 25.218 1.00 70.62 101 PHE A CA 1
ATOM 762 C C . PHE A 1 101 ? -26.308 -2.294 26.080 1.00 70.62 101 PHE A C 1
ATOM 764 O O . PHE A 1 101 ? -25.969 -3.328 25.513 1.00 70.62 101 PHE A O 1
ATOM 771 N N . GLU A 1 102 ? -26.382 -2.211 27.412 1.00 69.94 102 GLU A N 1
ATOM 772 C CA . GLU A 1 102 ? -26.184 -3.364 28.310 1.00 69.94 102 GLU A CA 1
ATOM 773 C C . GLU A 1 102 ? -27.320 -4.391 28.204 1.00 69.94 102 GLU A C 1
ATOM 775 O O . GLU A 1 102 ? -27.082 -5.595 28.286 1.00 69.94 102 GLU A O 1
ATOM 780 N N . ALA A 1 103 ? -28.549 -3.927 27.961 1.00 69.94 103 ALA A N 1
ATOM 781 C CA . ALA A 1 103 ? -29.712 -4.791 27.760 1.00 69.94 103 ALA A CA 1
ATOM 782 C C . ALA A 1 103 ? -29.742 -5.478 26.379 1.00 69.94 103 ALA A C 1
ATOM 784 O O . ALA A 1 103 ? -30.561 -6.370 26.151 1.00 69.94 103 ALA A O 1
ATOM 785 N N . CYS A 1 104 ? -28.869 -5.073 25.448 1.00 61.56 104 CYS A N 1
ATOM 786 C CA . CYS A 1 104 ? -28.795 -5.639 24.107 1.00 61.56 104 CYS A CA 1
ATOM 787 C C . CYS A 1 104 ? -27.709 -6.730 24.061 1.00 61.56 104 CYS A C 1
ATOM 789 O O . CYS A 1 104 ? -26.519 -6.407 24.128 1.00 61.56 104 CYS A O 1
ATOM 791 N N . PRO A 1 105 ? -28.068 -8.023 23.948 1.00 65.94 105 PRO A N 1
ATOM 792 C CA . PRO A 1 105 ? -27.075 -9.085 23.875 1.00 65.94 105 PRO A CA 1
ATOM 793 C C . PRO A 1 105 ? -26.19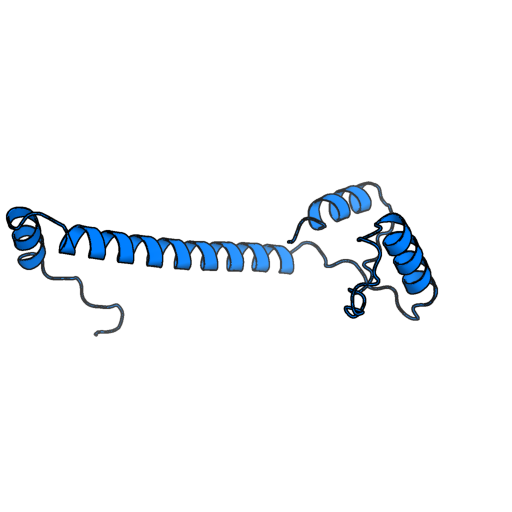7 -8.894 22.634 1.00 65.94 105 PRO A C 1
ATOM 795 O O . PRO A 1 105 ? -26.690 -8.756 21.512 1.00 65.94 105 PRO A O 1
ATOM 798 N N . LEU A 1 106 ? -24.877 -8.885 22.834 1.00 62.94 106 LEU A N 1
ATOM 799 C CA . LEU A 1 106 ? -23.930 -8.840 21.725 1.00 62.94 106 LEU A CA 1
ATOM 800 C C . LEU A 1 106 ? -24.103 -10.097 20.855 1.00 62.94 106 LEU A C 1
ATOM 802 O O . LEU A 1 106 ? -24.205 -11.200 21.399 1.00 62.94 106 LEU A O 1
ATOM 806 N N . PRO A 1 107 ? -24.094 -9.965 19.516 1.00 63.53 107 PRO A N 1
ATOM 807 C CA . PRO A 1 107 ? -24.080 -11.129 18.644 1.00 63.53 107 PRO A CA 1
ATOM 808 C C . PRO A 1 107 ? -22.826 -11.982 18.925 1.00 63.53 107 PRO A C 1
ATOM 810 O O . PRO A 1 107 ? -21.763 -11.418 19.221 1.00 63.53 107 PRO A O 1
ATOM 813 N N . PRO A 1 108 ? -22.928 -13.323 18.833 1.00 63.84 108 PRO A N 1
ATOM 814 C CA . PRO A 1 108 ? -21.808 -14.225 19.092 1.00 63.84 108 PRO A CA 1
ATOM 815 C C . PRO A 1 108 ? -20.637 -13.910 18.160 1.00 63.84 108 PRO A C 1
ATOM 817 O O . PRO A 1 108 ? -20.828 -13.441 17.029 1.00 63.84 108 PRO A O 1
ATOM 820 N N . LYS A 1 109 ? -19.401 -14.144 18.619 1.00 63.03 109 LYS A N 1
ATOM 821 C CA . LYS A 1 109 ? -18.245 -13.899 17.757 1.00 63.03 109 LYS A CA 1
ATOM 822 C C . LYS A 1 109 ? -18.264 -14.920 16.615 1.00 63.03 109 LYS A C 1
ATOM 824 O O . LYS A 1 109 ? -18.658 -16.069 16.814 1.00 63.03 109 LYS A O 1
ATOM 829 N N . PRO A 1 110 ? -17.828 -14.531 15.405 1.00 46.97 110 PRO A N 1
ATOM 830 C CA . PRO A 1 110 ? -17.684 -15.485 14.315 1.00 46.97 110 PRO A CA 1
ATOM 831 C C . PRO A 1 110 ? -16.650 -16.549 14.717 1.00 46.97 110 PRO A C 1
ATOM 833 O O . PRO A 1 110 ? -15.462 -16.239 14.804 1.00 46.97 110 PRO A O 1
ATOM 836 N N . GLY A 1 111 ? -17.123 -17.771 14.984 1.00 63.97 111 GLY A N 1
ATOM 837 C CA . GLY A 1 111 ? -16.314 -18.907 15.443 1.00 63.97 111 GLY A CA 1
ATOM 838 C C . GLY A 1 111 ? -16.780 -19.581 16.742 1.00 63.97 111 GLY A C 1
ATOM 839 O O . GLY A 1 111 ? -16.204 -20.601 17.093 1.00 63.97 111 GLY A O 1
ATOM 840 N N . ASP A 1 112 ? -17.801 -19.058 17.431 1.00 62.88 112 ASP A N 1
ATOM 841 C CA . ASP A 1 112 ? -18.309 -19.624 18.697 1.00 62.88 112 ASP A CA 1
ATOM 842 C C . ASP A 1 112 ? -19.385 -20.737 18.508 1.00 62.88 112 ASP A C 1
ATOM 844 O O . ASP A 1 112 ? -20.249 -20.897 19.370 1.00 62.88 112 ASP A O 1
ATOM 848 N N . VAL A 1 113 ? -19.365 -21.497 17.395 1.00 55.03 113 VAL A N 1
ATOM 849 C CA . VAL A 1 113 ? -20.252 -22.668 17.150 1.00 55.03 113 VAL A CA 1
ATOM 850 C C . VAL A 1 113 ? -19.432 -23.935 16.961 1.00 55.03 113 VAL A C 1
ATOM 852 O O . VAL A 1 113 ? -18.495 -23.887 16.131 1.00 55.03 113 VAL A O 1
#

Foldseek 3Di:
DDDCPVVVVVCVVVVHADFDQDDPDDDDDDPPDDDVVVVVVVSVVCQVPDPDTHHPDDDDPVVVVVVVVVVVVVVVVVVVVVVVVVVVCLVPDDPVVVVVVVPDDDDDDVPPD

Secondary structure (DSSP, 8-state):
---HHHHHHHHHHTT----PPPPPP-PPPPSS---HHHHHHHHHHHHHT-SSPPPP--SSHHHHHHHHHHHHHHHHHHHHHHHHHHHHHHHHS-HHHHHHHHTSPPPPPTT--